Protein AF-A0A1Q9N8Q2-F1 (afdb_monomer)

Radius of gyration: 12.67 Å; Cα contacts (8 Å, |Δi|>4): 213; chains: 1; bounding box: 31×27×35 Å

pLDDT: mean 81.84, std 12.9, range [41.66, 94.44]

Mean predicted aligned error: 5.9 Å

Sequence (106 aa):
MEFDDVRDKLTITLKQKGWKNVDYSKRFASSSGTIDLVASTGGFRKKVLMIAIGANPFDAGIAGLLLSAITEKGEKIIFLQEGNPNEVQITSDISVIANIEDLPGS

Nearest PDB structures (foldseek):
  6v3u-assembly1_B  TM=3.234E-01  e=6.381E-01  Erythrobacter litoralis HTCC2594
  6fqb-assembly2_B  TM=5.698E-01  e=4.656E+00  Streptococcus pneumoniae
  5mtz-assembly2_B  TM=4.164E-01  e=2.401E+00  Saccharomyces cerevisiae
  5t0l-assembly1_A  TM=2.689E-01  e=2.401E+00  Toxoplasma gondii

Structure (mmCIF, N/CA/C/O backbone):
data_AF-A0A1Q9N8Q2-F1
#
_entry.id   AF-A0A1Q9N8Q2-F1
#
loop_
_atom_site.group_PDB
_atom_site.id
_atom_site.type_symbol
_atom_site.label_atom_id
_atom_site.label_alt_id
_atom_site.label_comp_id
_atom_site.label_asym_id
_atom_site.label_entity_id
_atom_site.label_seq_id
_atom_site.pdbx_PDB_ins_code
_atom_site.Cartn_x
_atom_site.Cartn_y
_atom_site.Cartn_z
_atom_site.occupancy
_atom_site.B_iso_or_equiv
_atom_site.auth_seq_id
_atom_site.auth_comp_id
_atom_site.auth_asym_id
_atom_site.auth_atom_id
_atom_site.pdbx_PDB_model_num
ATOM 1 N N . MET A 1 1 ? 14.383 4.868 -6.205 1.00 59.72 1 MET A N 1
ATOM 2 C CA . MET A 1 1 ? 14.206 5.297 -4.794 1.00 59.72 1 MET A CA 1
ATOM 3 C C . MET A 1 1 ? 14.386 4.064 -3.932 1.00 59.72 1 MET A C 1
ATOM 5 O O . MET A 1 1 ? 13.960 3.007 -4.383 1.00 59.72 1 MET A O 1
ATOM 9 N N . GLU A 1 2 ? 15.034 4.141 -2.769 1.00 72.00 2 GLU A N 1
ATOM 10 C CA . GLU A 1 2 ? 15.125 2.949 -1.921 1.00 72.00 2 GLU A CA 1
ATOM 11 C C . GLU A 1 2 ? 13.751 2.619 -1.328 1.00 72.00 2 GLU A C 1
ATOM 13 O O . GLU A 1 2 ? 12.925 3.498 -1.071 1.00 72.00 2 GLU A O 1
ATOM 18 N N . PHE A 1 3 ? 13.477 1.329 -1.154 1.00 70.12 3 PHE A N 1
ATOM 19 C CA . PHE A 1 3 ? 12.194 0.847 -0.648 1.00 70.12 3 PHE A CA 1
ATOM 20 C C . PHE A 1 3 ? 11.871 1.415 0.747 1.00 70.12 3 PHE A C 1
ATOM 22 O O . PHE A 1 3 ? 10.731 1.799 1.018 1.00 70.12 3 PHE A O 1
ATOM 29 N N . ASP A 1 4 ? 12.888 1.539 1.605 1.00 75.81 4 ASP A N 1
ATOM 30 C CA . ASP A 1 4 ? 12.754 2.111 2.946 1.00 75.81 4 ASP A CA 1
ATOM 31 C C . ASP A 1 4 ? 12.355 3.599 2.912 1.00 75.81 4 ASP A C 1
ATOM 33 O O . ASP A 1 4 ? 11.504 4.015 3.698 1.00 75.81 4 ASP A O 1
ATOM 37 N N . ASP A 1 5 ? 12.855 4.379 1.945 1.00 82.75 5 ASP A N 1
ATOM 38 C CA . ASP A 1 5 ? 12.471 5.789 1.778 1.00 82.75 5 ASP A CA 1
ATOM 39 C C . ASP A 1 5 ? 10.989 5.938 1.416 1.00 82.75 5 ASP A C 1
ATOM 41 O O . ASP A 1 5 ? 10.296 6.835 1.906 1.00 82.75 5 ASP A O 1
ATOM 45 N N . VAL A 1 6 ? 10.486 5.068 0.532 1.00 84.19 6 VAL A N 1
ATOM 46 C CA . VAL A 1 6 ? 9.070 5.075 0.132 1.00 84.19 6 VAL A CA 1
ATOM 47 C C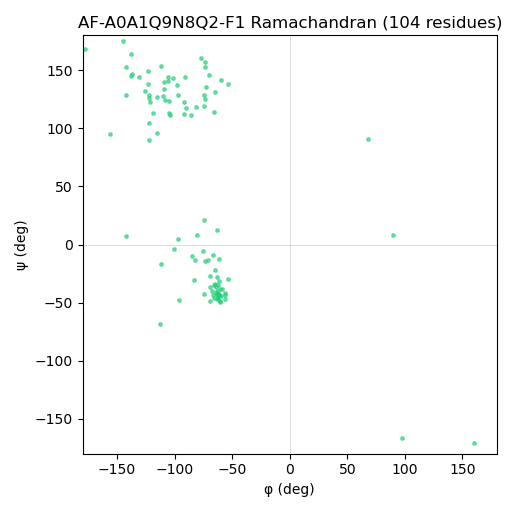 . VAL A 1 6 ? 8.192 4.713 1.316 1.00 84.19 6 VAL A C 1
ATOM 49 O O . VAL A 1 6 ? 7.214 5.406 1.599 1.00 84.19 6 VAL A O 1
ATOM 52 N N . ARG A 1 7 ? 8.569 3.669 2.051 1.00 83.62 7 ARG A N 1
ATOM 53 C CA . ARG A 1 7 ? 7.866 3.236 3.257 1.00 83.62 7 ARG A CA 1
ATOM 54 C C . ARG A 1 7 ? 7.762 4.358 4.295 1.00 83.62 7 ARG A C 1
ATOM 56 O O . ARG A 1 7 ? 6.685 4.589 4.855 1.00 83.62 7 ARG A O 1
ATOM 63 N N . ASP A 1 8 ? 8.862 5.053 4.556 1.00 87.25 8 ASP A N 1
ATOM 64 C CA . ASP A 1 8 ? 8.904 6.107 5.567 1.00 87.25 8 ASP A CA 1
ATOM 65 C C . ASP A 1 8 ? 8.046 7.311 5.141 1.00 87.25 8 AS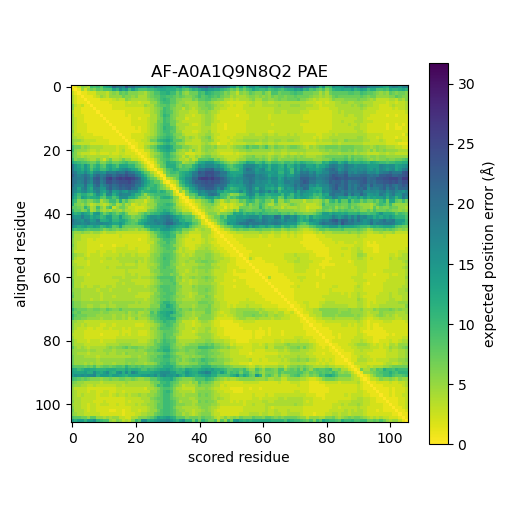P A C 1
ATOM 67 O O . ASP A 1 8 ? 7.273 7.838 5.949 1.00 87.25 8 ASP A O 1
ATOM 71 N N . LYS A 1 9 ? 8.074 7.680 3.852 1.00 89.94 9 LYS A N 1
ATOM 72 C CA . LYS A 1 9 ? 7.185 8.713 3.292 1.00 89.94 9 LYS A CA 1
ATOM 73 C C . LYS A 1 9 ? 5.710 8.345 3.430 1.00 89.94 9 LYS A C 1
ATOM 75 O O . LYS A 1 9 ? 4.941 9.148 3.954 1.00 89.94 9 LYS A O 1
ATOM 80 N N . LEU A 1 10 ? 5.323 7.131 3.031 1.00 90.25 10 LEU A N 1
ATOM 81 C CA . LEU A 1 10 ? 3.944 6.647 3.166 1.00 90.25 10 LEU A CA 1
ATOM 82 C C . LEU A 1 10 ? 3.479 6.721 4.626 1.00 90.25 10 LEU A C 1
ATOM 84 O O . LEU A 1 10 ? 2.387 7.207 4.913 1.00 90.25 10 LEU A O 1
ATOM 88 N N . THR A 1 11 ? 4.331 6.321 5.568 1.00 90.44 11 THR A N 1
ATOM 89 C CA . THR A 1 11 ? 4.022 6.364 7.004 1.00 90.44 11 THR A CA 1
ATOM 90 C C . THR A 1 11 ? 3.787 7.779 7.512 1.00 90.44 11 THR A C 1
ATOM 92 O O . THR A 1 11 ? 2.823 8.021 8.245 1.00 90.44 11 THR A O 1
ATOM 95 N N . ILE A 1 12 ? 4.653 8.721 7.133 1.00 92.56 12 ILE A N 1
ATOM 96 C CA . ILE A 1 12 ? 4.510 10.132 7.502 1.00 92.56 12 ILE A CA 1
ATOM 97 C C . ILE A 1 12 ? 3.193 10.680 6.947 1.00 92.56 12 ILE A C 1
ATOM 99 O O . ILE A 1 12 ? 2.409 11.258 7.703 1.00 92.56 12 ILE A O 1
ATOM 103 N N . THR A 1 13 ? 2.910 10.445 5.666 1.00 93.56 13 THR A N 1
ATOM 104 C CA . THR A 1 13 ? 1.686 10.930 5.023 1.00 93.56 13 THR A CA 1
ATOM 105 C C . THR A 1 13 ? 0.431 10.318 5.638 1.00 93.56 13 THR A C 1
ATOM 107 O O . THR A 1 13 ? -0.527 11.039 5.908 1.00 93.56 13 THR A O 1
ATOM 110 N N . LEU A 1 14 ? 0.417 9.016 5.934 1.00 91.94 14 LEU A N 1
ATOM 111 C CA . LEU A 1 14 ? -0.720 8.362 6.591 1.00 91.94 14 LEU A CA 1
ATOM 112 C C . LEU A 1 14 ? -0.990 8.959 7.975 1.00 91.94 14 LEU A C 1
ATOM 114 O O . LEU A 1 14 ? -2.138 9.263 8.304 1.00 91.94 14 LEU A O 1
ATOM 118 N N . LYS A 1 15 ? 0.061 9.202 8.765 1.00 91.00 15 LYS A N 1
ATOM 119 C CA . LYS A 1 15 ? -0.071 9.866 10.069 1.00 91.00 15 LYS A CA 1
ATOM 120 C C . LYS A 1 15 ? -0.615 11.288 9.933 1.00 91.00 15 LYS A C 1
ATOM 122 O O . LYS A 1 15 ? -1.509 11.666 10.687 1.00 91.00 15 LYS A O 1
ATOM 127 N N . GLN A 1 16 ? -0.144 12.051 8.945 1.00 92.81 16 GLN A N 1
ATOM 128 C CA . GLN A 1 16 ? -0.679 13.383 8.626 1.00 92.81 16 GLN A CA 1
ATOM 129 C C . GLN A 1 16 ? -2.151 13.331 8.188 1.00 92.81 16 GLN A C 1
ATOM 131 O O . GLN A 1 16 ? -2.926 14.218 8.536 1.00 92.81 16 GLN A O 1
ATOM 136 N N . LYS A 1 17 ? -2.560 12.266 7.488 1.00 91.38 17 LYS A N 1
ATOM 137 C CA . LYS A 1 17 ? -3.946 11.993 7.073 1.00 91.38 17 LYS A CA 1
ATOM 138 C C . LYS A 1 17 ? -4.818 11.372 8.180 1.00 91.38 17 LYS A C 1
ATOM 140 O O . LYS A 1 17 ? -5.956 10.984 7.923 1.00 91.38 17 LYS A O 1
ATOM 145 N N . GLY A 1 18 ? -4.315 11.305 9.415 1.00 89.81 18 GLY A N 1
ATOM 146 C CA . GLY A 1 18 ? -5.083 10.918 10.601 1.00 89.81 18 GLY A CA 1
ATOM 147 C C . GLY A 1 18 ? -5.091 9.422 10.916 1.00 89.81 18 GLY A C 1
ATOM 148 O O . GLY A 1 18 ? -5.839 8.997 11.805 1.00 89.81 18 GLY A O 1
ATOM 149 N N . TRP A 1 19 ? -4.295 8.608 10.221 1.00 90.19 19 TRP A N 1
ATOM 150 C CA . TRP A 1 19 ? -4.096 7.203 10.574 1.00 90.19 19 TRP A CA 1
ATOM 151 C C . TRP A 1 19 ? -3.201 7.104 11.812 1.00 90.19 19 TRP A C 1
ATOM 153 O O . TRP A 1 19 ? -2.137 7.717 11.874 1.00 90.19 19 TRP A O 1
ATOM 163 N N . LYS A 1 20 ? -3.641 6.359 12.830 1.00 85.50 20 LYS A N 1
ATOM 164 C CA . LYS A 1 20 ? -2.986 6.371 14.151 1.00 85.50 20 LYS A CA 1
ATOM 165 C C . LYS A 1 20 ? -1.998 5.227 14.325 1.00 85.50 20 LYS A C 1
ATOM 167 O O . LYS A 1 20 ? -0.871 5.457 14.753 1.00 85.50 20 LYS A O 1
ATOM 172 N N . ASN A 1 21 ? -2.421 4.015 13.982 1.00 85.69 21 ASN A N 1
ATOM 173 C CA . ASN A 1 21 ? -1.588 2.823 14.090 1.00 85.69 21 ASN A CA 1
ATOM 174 C C . ASN A 1 21 ? -1.131 2.461 12.687 1.00 85.69 21 ASN A C 1
ATOM 176 O O . ASN A 1 21 ? -1.972 2.113 11.864 1.00 85.69 21 ASN A O 1
ATOM 180 N N . VAL A 1 22 ? 0.160 2.607 12.413 1.00 87.12 22 VAL A N 1
ATOM 181 C CA . VAL A 1 22 ? 0.762 2.279 11.121 1.00 87.12 22 VAL A CA 1
ATOM 182 C C . VAL A 1 22 ? 1.845 1.246 11.395 1.00 87.12 22 VAL A C 1
ATOM 184 O O . VAL A 1 22 ? 2.886 1.586 11.955 1.00 87.12 22 VAL A O 1
ATOM 187 N N . ASP A 1 23 ? 1.549 -0.003 11.052 1.00 83.56 23 ASP A N 1
ATOM 188 C CA . ASP A 1 23 ? 2.396 -1.169 11.279 1.00 83.56 23 ASP A CA 1
ATOM 189 C C . ASP A 1 23 ? 2.905 -1.722 9.946 1.00 83.56 23 ASP A C 1
ATOM 191 O O . ASP A 1 23 ? 2.259 -1.585 8.908 1.00 83.56 23 ASP A O 1
ATOM 195 N N . TYR A 1 24 ? 4.055 -2.391 9.979 1.00 78.31 24 TYR A N 1
ATOM 196 C CA . TYR A 1 24 ? 4.663 -2.995 8.795 1.00 78.31 24 TYR A CA 1
ATOM 197 C C . TYR A 1 24 ? 4.563 -4.517 8.869 1.00 78.31 24 TYR A C 1
ATOM 199 O O . TYR A 1 24 ? 4.897 -5.115 9.896 1.00 78.31 24 TYR A O 1
ATOM 207 N N . SER A 1 25 ? 4.147 -5.166 7.781 1.00 66.81 25 SER A N 1
ATOM 208 C CA . SER A 1 25 ? 3.959 -6.620 7.746 1.00 66.81 25 SER A CA 1
ATOM 209 C C . SER A 1 25 ? 4.928 -7.290 6.775 1.00 66.81 25 SER A C 1
ATOM 211 O O . SER A 1 25 ? 4.642 -7.485 5.604 1.00 66.81 25 SER A O 1
ATOM 213 N N . LYS A 1 26 ? 6.057 -7.801 7.274 1.00 56.34 26 LYS A N 1
ATOM 214 C CA . LYS A 1 26 ? 6.997 -8.598 6.454 1.00 56.34 26 LYS A CA 1
ATOM 215 C C . LYS A 1 26 ? 6.504 -10.023 6.139 1.00 56.34 26 LYS A C 1
ATOM 217 O O . LYS A 1 26 ? 7.320 -10.905 5.892 1.00 56.34 26 LYS A O 1
ATOM 222 N N . ARG A 1 27 ? 5.193 -10.300 6.207 1.00 51.22 27 ARG A N 1
ATOM 223 C CA . ARG A 1 27 ? 4.640 -11.670 6.130 1.00 51.22 27 ARG A CA 1
ATOM 224 C C . ARG A 1 27 ? 4.938 -12.408 4.823 1.00 51.22 27 ARG A C 1
ATOM 226 O O . ARG A 1 27 ? 4.772 -13.622 4.790 1.00 51.22 27 ARG A O 1
ATOM 233 N N . PHE A 1 28 ? 5.423 -11.729 3.790 1.00 51.25 28 PHE A N 1
ATOM 234 C CA . PHE A 1 28 ? 5.857 -12.371 2.556 1.00 51.25 28 PHE A CA 1
ATOM 235 C C . PHE A 1 28 ? 7.182 -11.745 2.083 1.00 51.25 28 PHE A C 1
ATOM 237 O O . PHE A 1 28 ? 7.440 -10.565 2.331 1.00 51.25 28 PHE A O 1
ATOM 244 N N . ALA A 1 29 ? 8.041 -12.558 1.463 1.00 41.66 29 ALA A N 1
ATOM 245 C CA . ALA A 1 29 ? 9.458 -12.266 1.245 1.00 41.66 29 ALA A CA 1
ATOM 246 C C . ALA A 1 29 ? 9.717 -10.921 0.539 1.00 41.66 29 ALA A C 1
ATOM 248 O O . ALA A 1 29 ? 9.055 -10.558 -0.428 1.00 41.66 29 ALA A O 1
ATOM 249 N N . SER A 1 30 ? 10.735 -10.216 1.032 1.00 42.81 30 SER A N 1
ATOM 250 C CA . SER A 1 30 ? 11.172 -8.853 0.698 1.00 42.81 30 SER A CA 1
ATOM 251 C C . SER A 1 30 ? 11.655 -8.627 -0.744 1.00 42.81 30 SER A C 1
ATOM 253 O O . SER A 1 30 ? 12.273 -7.605 -1.018 1.00 42.81 30 SER A O 1
ATOM 255 N N . SER A 1 31 ? 11.420 -9.566 -1.660 1.00 43.12 31 SER A N 1
ATOM 256 C CA . SER A 1 31 ? 11.849 -9.479 -3.059 1.00 43.12 31 SER A CA 1
ATOM 257 C C . SER A 1 31 ? 10.740 -9.056 -4.025 1.00 43.12 31 SER A C 1
ATOM 259 O O . SER A 1 31 ? 11.018 -8.951 -5.213 1.00 43.12 31 SER A O 1
ATOM 261 N N . SER A 1 32 ? 9.491 -8.883 -3.563 1.00 45.94 32 SER A N 1
ATOM 262 C CA . SER A 1 32 ? 8.340 -8.841 -4.486 1.00 45.94 32 SER A CA 1
ATOM 263 C C . SER A 1 32 ? 7.216 -7.853 -4.146 1.00 45.94 32 SER A C 1
ATOM 265 O O . SER A 1 32 ? 6.205 -7.891 -4.832 1.00 45.94 32 SER A O 1
ATOM 267 N N . GLY A 1 33 ? 7.361 -6.980 -3.137 1.00 53.00 33 GLY A N 1
ATOM 268 C CA . GLY A 1 33 ? 6.310 -6.012 -2.777 1.00 53.00 33 GLY A CA 1
ATOM 269 C C . GLY A 1 33 ? 5.075 -6.705 -2.205 1.00 53.00 33 GLY A C 1
ATOM 270 O O . GLY A 1 33 ? 4.206 -7.177 -2.933 1.00 53.00 33 GLY A O 1
ATOM 271 N N . THR A 1 34 ? 5.026 -6.877 -0.889 1.00 57.12 34 THR A N 1
ATOM 272 C CA . THR A 1 34 ? 4.221 -7.956 -0.315 1.00 57.12 34 THR A CA 1
ATOM 273 C C . THR A 1 34 ? 3.023 -7.470 0.489 1.00 57.12 34 THR A C 1
ATOM 275 O O . THR A 1 34 ? 1.898 -7.640 0.039 1.00 57.12 34 THR A O 1
ATOM 278 N N . ILE A 1 35 ? 3.219 -6.842 1.644 1.00 61.31 35 ILE A N 1
ATOM 279 C CA . ILE A 1 35 ? 2.220 -5.995 2.320 1.00 61.31 35 ILE A CA 1
ATOM 280 C C . ILE A 1 35 ? 3.044 -5.070 3.191 1.00 61.31 35 ILE A C 1
ATOM 282 O O . ILE A 1 35 ? 3.435 -5.421 4.303 1.00 61.31 35 ILE A O 1
ATOM 286 N N . ASP A 1 36 ? 3.347 -3.890 2.699 1.00 68.94 36 ASP A N 1
ATOM 287 C CA . ASP A 1 36 ? 4.394 -3.112 3.342 1.00 68.94 36 ASP A CA 1
ATOM 288 C C . ASP A 1 36 ? 3.843 -2.352 4.531 1.00 68.94 36 ASP A C 1
ATOM 290 O O . ASP A 1 36 ? 4.536 -2.196 5.531 1.00 68.94 36 ASP A O 1
ATOM 294 N N . LEU A 1 37 ? 2.569 -1.974 4.471 1.00 67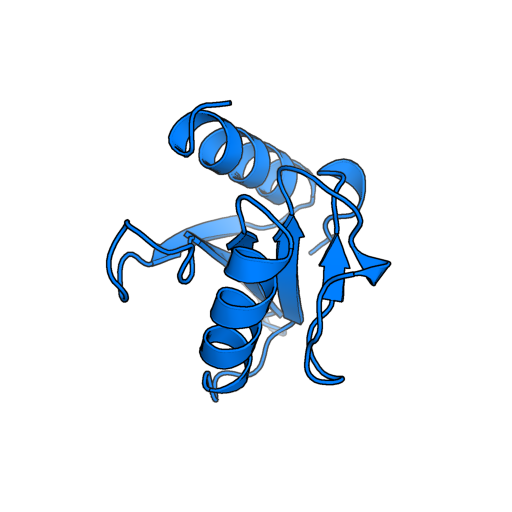.94 37 LEU A N 1
ATOM 295 C CA . LEU A 1 37 ? 1.950 -1.083 5.432 1.00 67.94 37 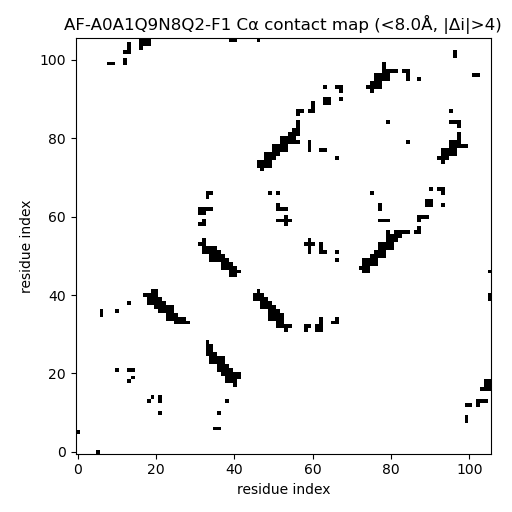LEU A CA 1
ATOM 296 C C . LEU A 1 37 ? 0.512 -1.495 5.743 1.00 67.94 37 LEU A C 1
ATOM 298 O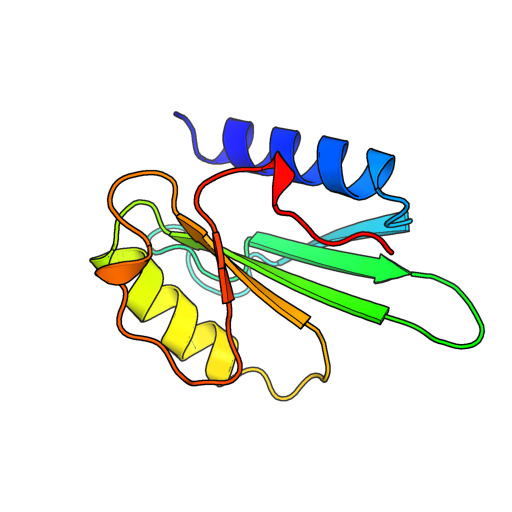 O . LEU A 1 37 ? -0.316 -1.656 4.850 1.00 67.94 37 LEU A O 1
ATOM 302 N N . VAL A 1 38 ? 0.203 -1.611 7.031 1.00 77.38 38 VAL A N 1
ATOM 303 C CA . VAL A 1 38 ? -1.154 -1.758 7.554 1.00 77.38 38 VAL A CA 1
ATOM 304 C C . VAL A 1 38 ? -1.429 -0.572 8.463 1.00 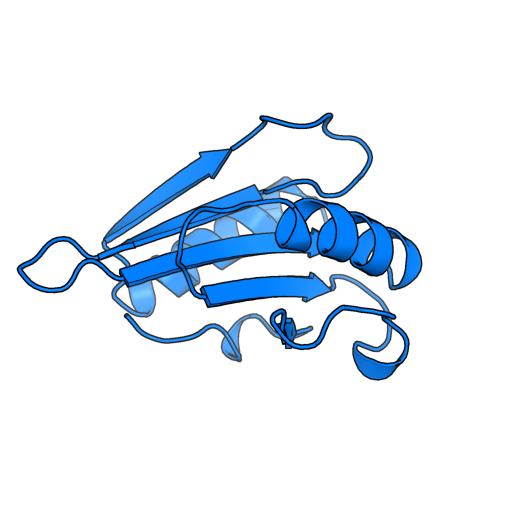77.38 38 VAL A C 1
ATOM 306 O O . VAL A 1 38 ? -0.819 -0.421 9.520 1.00 77.38 38 VAL A O 1
ATOM 309 N N . ALA A 1 39 ? -2.357 0.282 8.051 1.00 76.56 39 ALA A N 1
ATOM 310 C CA . ALA A 1 39 ? -2.801 1.425 8.824 1.00 76.56 39 ALA A CA 1
ATOM 311 C C . ALA A 1 39 ? -4.190 1.168 9.416 1.00 76.56 39 ALA A C 1
ATOM 313 O O . ALA A 1 39 ? -5.066 0.597 8.770 1.00 76.56 39 ALA A O 1
ATOM 314 N N . SER A 1 40 ? -4.424 1.593 10.657 1.00 80.50 40 SER A N 1
ATOM 315 C CA . SER A 1 40 ? -5.748 1.519 11.273 1.00 80.50 40 SER A CA 1
ATOM 316 C C . SER A 1 40 ? -6.089 2.717 12.153 1.00 80.50 40 SER A C 1
ATOM 318 O O . SER A 1 40 ? -5.221 3.391 12.723 1.00 80.50 40 SER A O 1
ATOM 320 N N . THR A 1 41 ? -7.391 2.986 12.268 1.00 80.50 41 THR A N 1
ATOM 321 C CA . THR A 1 41 ? -7.941 3.980 13.197 1.00 80.50 41 THR A CA 1
ATOM 322 C C . THR A 1 41 ? -8.443 3.318 14.478 1.00 80.50 41 THR A C 1
ATOM 324 O O . THR A 1 41 ? -9.080 2.267 14.451 1.00 80.50 41 THR A O 1
ATOM 327 N N . GLY A 1 42 ? -8.154 3.933 15.629 1.00 56.81 42 GLY A N 1
ATOM 328 C CA . GLY A 1 42 ? -8.692 3.515 16.927 1.00 56.81 42 GLY A CA 1
ATOM 329 C C . GLY A 1 42 ? -9.987 4.262 17.261 1.00 56.81 42 GLY A C 1
ATOM 330 O O . GLY A 1 42 ? -9.979 5.494 17.305 1.00 56.81 42 GLY A O 1
ATOM 331 N N . GLY A 1 43 ? -11.082 3.527 17.498 1.00 63.78 43 GLY A N 1
ATOM 332 C CA . GLY A 1 43 ? -12.404 4.061 17.855 1.00 63.78 43 GLY A CA 1
ATOM 333 C C . GLY A 1 43 ? -13.550 3.069 17.588 1.00 63.78 43 GLY A C 1
ATOM 334 O O . GLY A 1 43 ? -13.309 1.913 17.254 1.00 63.78 43 GLY A O 1
ATOM 335 N N . PHE A 1 44 ? -14.804 3.527 17.703 1.00 60.75 44 PHE A N 1
ATOM 336 C CA . PHE A 1 44 ? -16.021 2.701 17.537 1.00 60.75 44 PHE A CA 1
ATOM 337 C C . PHE A 1 44 ? -16.208 2.142 16.107 1.00 60.75 44 PHE A C 1
ATOM 339 O O . PHE A 1 44 ? -16.892 1.141 15.912 1.00 60.75 44 PHE A O 1
ATOM 346 N N . ARG A 1 45 ? -15.587 2.773 15.098 1.00 72.75 45 ARG A N 1
ATOM 347 C CA . ARG A 1 45 ? -15.483 2.276 13.715 1.00 72.75 45 ARG A CA 1
ATOM 348 C C . ARG A 1 45 ? -14.009 2.158 13.334 1.00 72.75 45 ARG A C 1
ATOM 350 O O . ARG A 1 45 ? -13.426 3.119 12.840 1.00 72.75 45 ARG A O 1
ATOM 357 N N . LYS A 1 46 ? -13.411 0.992 13.586 1.00 80.12 46 LYS A N 1
ATOM 358 C CA . LYS A 1 46 ? -12.045 0.678 13.148 1.00 80.12 46 LYS A CA 1
ATOM 359 C C . LYS A 1 46 ? -12.019 0.614 11.619 1.00 80.12 46 LYS A C 1
ATOM 361 O O . LYS A 1 46 ? -12.645 -0.274 11.042 1.00 80.12 46 LYS A O 1
ATOM 366 N N . LYS A 1 47 ? -11.307 1.538 10.974 1.00 87.12 47 LYS A N 1
ATOM 367 C CA . LYS A 1 47 ? -10.924 1.405 9.562 1.00 87.12 47 LYS A CA 1
ATOM 368 C C . LYS A 1 47 ? -9.564 0.725 9.485 1.00 87.12 47 LYS A C 1
ATOM 370 O O . LYS A 1 47 ? -8.719 0.956 10.352 1.00 87.12 47 LYS A O 1
ATOM 375 N N . VAL A 1 48 ? -9.375 -0.105 8.467 1.00 88.75 48 VAL A N 1
ATOM 376 C CA . VAL A 1 48 ? -8.103 -0.758 8.149 1.00 88.75 48 VAL A CA 1
ATOM 377 C C . VAL A 1 48 ? -7.777 -0.426 6.701 1.00 88.75 48 VAL A C 1
ATOM 379 O O . VAL A 1 48 ? -8.650 -0.542 5.844 1.00 88.75 48 VAL A O 1
ATOM 382 N N . LEU A 1 49 ? -6.546 -0.002 6.457 1.00 90.12 49 LEU A N 1
ATOM 383 C CA . LEU A 1 49 ? -5.977 0.247 5.143 1.00 90.12 49 LEU A CA 1
ATOM 384 C C . LEU A 1 49 ? -4.739 -0.631 4.997 1.00 90.12 49 LEU A C 1
ATOM 386 O O . LEU A 1 49 ? -3.868 -0.627 5.865 1.00 90.12 49 LEU A O 1
ATOM 390 N N . MET A 1 50 ? -4.669 -1.380 3.908 1.00 90.19 50 MET A N 1
ATOM 391 C CA . MET A 1 50 ? -3.539 -2.232 3.565 1.00 90.19 50 MET A CA 1
ATOM 392 C C . MET A 1 50 ? -2.905 -1.697 2.293 1.00 90.19 50 MET A C 1
ATOM 394 O O . MET A 1 50 ? -3.597 -1.499 1.295 1.00 90.19 50 MET A O 1
ATOM 398 N N . ILE A 1 51 ? -1.598 -1.466 2.339 1.00 90.00 51 ILE A N 1
ATOM 399 C CA . ILE A 1 51 ? -0.829 -0.939 1.219 1.00 90.00 51 ILE A CA 1
ATOM 400 C C . ILE A 1 51 ? 0.283 -1.925 0.888 1.00 90.00 51 ILE A C 1
ATOM 402 O O . ILE A 1 51 ? 1.089 -2.274 1.754 1.00 90.00 51 ILE A O 1
ATOM 406 N N . ALA A 1 52 ? 0.338 -2.337 -0.373 1.00 88.75 52 ALA A N 1
ATOM 407 C CA . ALA A 1 52 ? 1.493 -3.010 -0.953 1.00 88.75 52 ALA A CA 1
ATOM 408 C C . ALA A 1 52 ? 2.239 -2.049 -1.888 1.00 88.75 52 ALA A C 1
ATOM 410 O O . ALA A 1 52 ? 1.615 -1.228 -2.554 1.00 88.75 52 ALA A O 1
ATOM 411 N N . ILE A 1 53 ? 3.563 -2.127 -1.936 1.00 87.38 53 ILE A N 1
ATOM 412 C CA . ILE A 1 53 ? 4.421 -1.296 -2.779 1.00 87.38 53 ILE A CA 1
ATOM 413 C C . ILE A 1 53 ? 4.904 -2.159 -3.943 1.00 87.38 53 ILE A C 1
ATOM 415 O O . ILE A 1 53 ? 5.675 -3.095 -3.751 1.00 87.38 53 ILE A O 1
ATOM 419 N N . GLY A 1 54 ? 4.462 -1.838 -5.156 1.00 88.06 54 GLY A N 1
ATOM 420 C CA . GLY A 1 54 ? 4.963 -2.453 -6.384 1.00 88.06 54 GLY A CA 1
ATOM 421 C C . GLY A 1 54 ? 6.032 -1.568 -7.017 1.00 88.06 54 GLY A C 1
ATOM 422 O O . GLY A 1 54 ? 5.795 -0.377 -7.219 1.00 88.06 54 GLY A O 1
ATOM 423 N N . ALA A 1 55 ? 7.199 -2.123 -7.350 1.00 88.06 55 ALA A N 1
ATOM 424 C CA . ALA A 1 55 ? 8.258 -1.344 -7.994 1.00 88.06 55 ALA A CA 1
ATOM 425 C C . ALA A 1 55 ? 7.889 -0.950 -9.436 1.00 88.06 55 ALA A C 1
ATOM 427 O O . ALA A 1 55 ? 8.187 0.155 -9.872 1.00 88.06 55 ALA A O 1
ATOM 428 N N . ASN A 1 56 ? 7.201 -1.838 -10.155 1.00 89.75 56 ASN A N 1
ATOM 429 C CA . ASN A 1 56 ? 6.761 -1.671 -11.542 1.00 89.75 56 ASN A CA 1
ATOM 430 C C . ASN A 1 56 ? 5.385 -2.347 -11.755 1.00 89.75 56 ASN A C 1
ATOM 432 O O . ASN A 1 56 ? 4.889 -3.009 -10.834 1.00 89.75 56 ASN A O 1
ATOM 436 N N . PRO A 1 57 ? 4.748 -2.225 -12.941 1.00 91.19 57 PRO A N 1
ATOM 437 C CA . PRO A 1 57 ? 3.409 -2.772 -13.150 1.00 91.19 57 PRO A CA 1
ATOM 438 C C . PRO A 1 57 ? 3.292 -4.292 -12.981 1.00 91.19 57 PRO A C 1
ATOM 440 O O . PRO A 1 57 ? 2.250 -4.785 -12.547 1.00 91.19 57 PRO A O 1
ATOM 443 N N . PHE A 1 58 ? 4.355 -5.040 -13.290 1.00 88.81 58 PHE A N 1
ATOM 444 C CA . PHE A 1 58 ? 4.386 -6.491 -13.113 1.00 88.81 58 PHE A CA 1
ATOM 445 C C . PHE A 1 58 ? 4.399 -6.865 -11.625 1.00 88.81 58 PHE A C 1
ATOM 447 O O . PHE A 1 58 ? 3.558 -7.649 -11.180 1.00 88.81 58 PHE A O 1
ATOM 454 N N . ASP A 1 59 ? 5.280 -6.238 -10.844 1.00 86.50 59 ASP A N 1
ATOM 455 C CA . ASP A 1 59 ? 5.359 -6.445 -9.394 1.00 86.50 59 ASP A CA 1
ATOM 456 C C . ASP A 1 59 ? 4.065 -6.006 -8.697 1.00 86.50 59 ASP A C 1
ATOM 458 O O . ASP A 1 59 ? 3.557 -6.702 -7.820 1.00 86.50 59 ASP A O 1
ATOM 462 N N . ALA A 1 60 ? 3.472 -4.892 -9.138 1.00 88.75 60 ALA A N 1
ATOM 463 C CA . ALA A 1 60 ? 2.173 -4.429 -8.658 1.00 88.75 60 ALA A CA 1
ATOM 464 C C . ALA A 1 60 ? 1.051 -5.448 -8.926 1.00 88.75 60 ALA A C 1
ATOM 466 O O . ALA A 1 60 ? 0.198 -5.657 -8.065 1.00 88.75 60 ALA A O 1
ATOM 467 N N . GLY A 1 61 ? 1.066 -6.135 -10.072 1.00 88.75 61 GLY A N 1
ATOM 468 C CA . GLY A 1 61 ? 0.122 -7.218 -10.356 1.00 88.75 61 GLY A CA 1
ATOM 469 C C . GLY A 1 61 ? 0.251 -8.386 -9.370 1.00 88.75 61 GLY A C 1
ATOM 470 O O . GLY A 1 61 ? -0.752 -8.870 -8.841 1.00 88.75 61 GLY A O 1
ATOM 471 N N . ILE A 1 62 ? 1.483 -8.801 -9.055 1.00 86.38 62 ILE A N 1
ATOM 472 C CA . ILE A 1 62 ? 1.751 -9.853 -8.057 1.00 86.38 62 ILE A CA 1
ATOM 473 C C . ILE A 1 62 ? 1.284 -9.408 -6.666 1.00 86.38 62 ILE A C 1
ATOM 475 O O . ILE A 1 62 ? 0.580 -10.157 -5.983 1.00 86.38 62 ILE A O 1
ATOM 479 N N . ALA A 1 63 ? 1.626 -8.181 -6.271 1.00 85.25 63 ALA A N 1
ATOM 480 C CA . ALA A 1 63 ? 1.184 -7.581 -5.020 1.00 85.25 63 ALA A CA 1
ATOM 481 C C . ALA A 1 63 ? -0.349 -7.574 -4.918 1.00 85.25 63 ALA A C 1
ATOM 483 O O . ALA A 1 63 ? -0.904 -7.940 -3.884 1.00 85.25 63 ALA A O 1
ATOM 484 N N . GLY A 1 64 ? -1.044 -7.252 -6.012 1.00 87.94 64 GLY A N 1
ATOM 485 C CA . GLY A 1 64 ? -2.501 -7.294 -6.091 1.00 87.94 64 GLY A CA 1
ATOM 486 C C . GLY A 1 64 ? -3.093 -8.680 -5.875 1.00 87.94 64 GLY A C 1
ATOM 487 O O . GLY A 1 64 ? -4.035 -8.823 -5.097 1.00 87.94 64 GLY A O 1
ATOM 488 N N . LEU A 1 65 ? -2.516 -9.722 -6.477 1.00 85.38 65 LEU A N 1
ATOM 489 C CA . LEU A 1 65 ? -2.957 -11.101 -6.240 1.00 85.38 65 LEU A CA 1
ATOM 490 C C . LEU A 1 65 ? -2.829 -11.484 -4.759 1.00 85.38 65 LEU A C 1
ATOM 492 O O . LEU A 1 65 ? -3.766 -12.040 -4.182 1.00 85.38 65 LEU A O 1
ATOM 496 N N . LEU A 1 66 ? -1.714 -11.135 -4.116 1.00 83.06 66 LEU A N 1
ATOM 497 C CA . LEU A 1 66 ? -1.499 -11.405 -2.691 1.00 83.06 66 LEU A CA 1
ATOM 498 C C . LEU A 1 66 ? -2.455 -10.606 -1.800 1.00 83.06 66 LEU A C 1
ATOM 500 O O . LEU A 1 66 ? -3.046 -11.158 -0.871 1.00 83.06 66 LEU A O 1
ATOM 504 N N . LEU A 1 67 ? -2.650 -9.324 -2.105 1.00 84.81 67 LEU A N 1
ATOM 505 C CA . LEU A 1 67 ? -3.541 -8.433 -1.367 1.00 84.81 67 LEU A CA 1
ATOM 506 C C . LEU A 1 67 ? -5.011 -8.877 -1.504 1.00 84.81 67 LEU A C 1
ATOM 508 O O . LEU A 1 67 ? -5.780 -8.812 -0.540 1.00 84.81 67 LEU A O 1
ATOM 512 N N . SER A 1 68 ? -5.400 -9.410 -2.668 1.00 85.25 68 SER A N 1
ATOM 513 C CA . SER A 1 68 ? -6.736 -9.975 -2.908 1.00 85.25 68 SER A CA 1
ATOM 514 C C . SER A 1 68 ? -7.006 -11.214 -2.044 1.00 85.25 68 SER A C 1
ATOM 516 O O . SER A 1 68 ? -8.115 -11.379 -1.536 1.00 85.25 68 SER A O 1
ATOM 518 N N . ALA A 1 69 ? -5.977 -12.028 -1.774 1.00 83.75 69 ALA A N 1
ATOM 519 C CA . ALA A 1 69 ? -6.081 -13.232 -0.950 1.00 83.75 69 ALA A CA 1
ATOM 520 C C . ALA A 1 69 ? -6.280 -12.939 0.551 1.00 83.75 69 ALA A C 1
ATOM 522 O O . ALA A 1 69 ? -6.641 -13.834 1.320 1.00 83.75 69 ALA A O 1
ATOM 523 N N . ILE A 1 70 ? -6.065 -11.695 0.992 1.00 81.62 70 ILE A N 1
ATOM 524 C CA . ILE A 1 70 ? -6.305 -11.288 2.377 1.00 81.62 70 ILE A CA 1
ATOM 525 C C . ILE A 1 70 ? -7.810 -11.167 2.623 1.00 81.62 70 ILE A C 1
ATOM 527 O O . ILE A 1 70 ? -8.498 -10.333 2.029 1.00 81.62 70 ILE A O 1
ATOM 531 N N . THR A 1 71 ? -8.307 -11.973 3.559 1.00 82.44 71 THR A N 1
ATOM 532 C CA . THR A 1 71 ? -9.725 -12.013 3.948 1.00 82.44 71 THR A CA 1
ATOM 533 C C . THR A 1 71 ? -10.121 -10.919 4.939 1.00 82.44 71 THR A C 1
ATOM 535 O O . THR A 1 71 ? -11.308 -10.721 5.199 1.00 82.44 71 THR A O 1
ATOM 538 N N . GLU A 1 72 ? -9.148 -10.244 5.556 1.00 81.69 72 GLU A N 1
ATOM 539 C CA . GLU A 1 72 ? -9.414 -9.143 6.479 1.00 81.69 72 GLU A CA 1
ATOM 540 C C . GLU A 1 72 ? -10.074 -7.977 5.730 1.00 81.69 72 GLU A C 1
ATOM 542 O O . GLU A 1 72 ? -9.637 -7.566 4.656 1.00 81.69 72 GLU A O 1
ATOM 547 N N . LYS A 1 73 ? -11.170 -7.461 6.296 1.00 82.69 73 LYS A N 1
ATOM 548 C CA . LYS A 1 73 ? -11.913 -6.345 5.710 1.00 82.69 73 LYS A CA 1
ATOM 549 C C . LYS A 1 73 ? -11.132 -5.051 5.909 1.00 82.69 73 LYS A C 1
ATOM 551 O O . LYS A 1 73 ? -10.834 -4.678 7.041 1.00 82.69 73 LYS A O 1
ATOM 556 N N . GLY A 1 74 ? -10.882 -4.347 4.817 1.00 86.00 74 GLY A N 1
ATOM 557 C CA . GLY A 1 74 ? -10.181 -3.074 4.807 1.00 86.00 74 GLY A CA 1
ATOM 558 C C . GLY A 1 74 ? -10.104 -2.514 3.396 1.00 86.00 74 GLY A C 1
ATOM 559 O O . GLY A 1 74 ? -10.418 -3.207 2.429 1.00 86.00 74 GLY A O 1
ATOM 560 N N . GLU A 1 75 ? -9.707 -1.256 3.296 1.00 90.50 75 GLU A N 1
ATOM 561 C CA . GLU A 1 75 ? -9.327 -0.655 2.025 1.00 90.50 75 GLU A CA 1
ATOM 562 C C . GLU A 1 75 ? -7.972 -1.228 1.595 1.00 90.50 75 GLU A C 1
ATOM 564 O O . GLU A 1 75 ? -7.067 -1.381 2.419 1.00 90.50 75 GLU A O 1
ATOM 569 N N . LYS A 1 76 ? -7.846 -1.595 0.322 1.00 90.75 76 LYS A N 1
ATOM 570 C CA . LYS A 1 76 ? -6.664 -2.256 -0.233 1.00 90.75 76 LYS A CA 1
ATOM 571 C C . LYS A 1 76 ? -6.107 -1.404 -1.359 1.00 90.75 76 LYS A C 1
ATOM 573 O O . LYS A 1 76 ? -6.816 -1.099 -2.317 1.00 90.75 76 LYS A O 1
ATOM 578 N N . ILE A 1 77 ? -4.845 -1.020 -1.236 1.00 92.50 77 ILE A N 1
ATOM 579 C CA . ILE A 1 77 ? -4.177 -0.142 -2.189 1.00 92.50 77 ILE A CA 1
ATOM 580 C C . ILE A 1 77 ? -2.829 -0.736 -2.586 1.00 92.50 77 ILE A C 1
ATOM 582 O O . ILE A 1 77 ? -2.116 -1.316 -1.768 1.00 92.50 77 ILE A O 1
ATOM 586 N N . ILE A 1 78 ? -2.464 -0.553 -3.847 1.00 91.94 78 ILE A N 1
ATOM 587 C CA . ILE A 1 78 ? -1.108 -0.753 -4.339 1.00 91.94 78 ILE A CA 1
ATOM 588 C C . ILE A 1 78 ? -0.514 0.617 -4.644 1.00 91.94 78 ILE A C 1
ATOM 590 O O . ILE A 1 78 ? -1.084 1.390 -5.411 1.00 91.94 78 ILE A O 1
ATOM 594 N N . PHE A 1 79 ? 0.632 0.910 -4.045 1.00 92.75 79 PHE A N 1
ATOM 595 C CA . PHE A 1 79 ? 1.453 2.060 -4.382 1.00 92.75 79 PHE A CA 1
ATOM 596 C C . PHE A 1 79 ? 2.486 1.644 -5.437 1.00 92.75 79 PHE A C 1
ATOM 598 O O . PHE A 1 79 ? 3.376 0.843 -5.155 1.00 92.75 79 PHE A O 1
ATOM 605 N N . LEU A 1 80 ? 2.351 2.166 -6.653 1.00 92.31 80 LEU A N 1
ATOM 606 C CA . LEU A 1 80 ? 3.238 1.901 -7.780 1.00 92.31 80 LEU A CA 1
ATOM 607 C C . LEU A 1 80 ? 4.384 2.920 -7.793 1.00 92.31 80 LEU A C 1
ATOM 609 O O . LEU A 1 80 ? 4.141 4.115 -7.945 1.00 92.31 80 LEU A O 1
ATOM 613 N N . GLN A 1 81 ? 5.625 2.455 -7.645 1.00 89.50 81 GLN A N 1
ATOM 614 C CA . GLN A 1 81 ? 6.800 3.335 -7.637 1.00 89.50 81 GLN A CA 1
ATOM 615 C C . GLN A 1 81 ? 7.149 3.854 -9.036 1.00 89.50 81 GLN A C 1
ATOM 617 O O . GLN A 1 81 ? 7.484 5.028 -9.182 1.00 89.50 81 GLN A O 1
ATOM 622 N N . GLU A 1 82 ? 7.091 2.989 -10.050 1.00 89.62 82 GLU A N 1
ATOM 62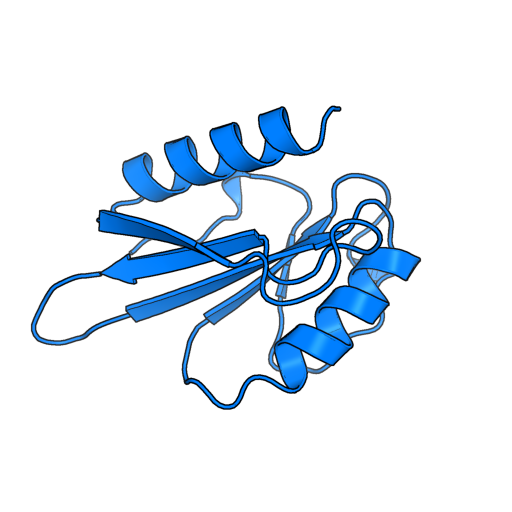3 C CA . GLU A 1 82 ? 7.450 3.321 -11.429 1.00 89.62 82 GLU A CA 1
ATOM 624 C C . GLU A 1 82 ? 6.450 2.717 -12.427 1.00 89.62 82 GLU A C 1
ATOM 626 O O . GLU A 1 82 ? 5.940 1.613 -12.242 1.00 89.62 82 GLU A O 1
ATOM 631 N N . GLY A 1 83 ? 6.184 3.435 -13.521 1.00 89.62 83 GLY A N 1
ATOM 632 C CA . GLY A 1 83 ? 5.261 3.006 -14.577 1.00 89.62 83 GLY A CA 1
ATOM 633 C C . GLY A 1 83 ? 3.854 3.595 -14.455 1.00 89.62 83 GLY A C 1
ATOM 634 O O . GLY A 1 83 ? 3.619 4.566 -13.736 1.00 89.62 83 GLY A O 1
ATOM 635 N N . ASN A 1 84 ? 2.915 3.032 -15.217 1.00 90.12 84 ASN A N 1
ATOM 636 C CA . ASN A 1 84 ? 1.547 3.536 -15.323 1.00 90.12 84 ASN A CA 1
ATOM 637 C C . ASN A 1 84 ? 0.572 2.648 -14.525 1.00 90.12 84 ASN A C 1
ATOM 639 O O . ASN A 1 84 ? 0.462 1.459 -14.828 1.00 90.12 84 ASN A O 1
ATOM 643 N N . PRO A 1 85 ? -0.201 3.200 -13.570 1.00 90.38 85 PRO A N 1
ATOM 644 C CA . PRO A 1 85 ? -1.214 2.448 -12.823 1.00 90.38 85 PRO A CA 1
ATOM 645 C C . PRO A 1 85 ? -2.229 1.701 -13.696 1.00 90.38 85 PRO A C 1
ATOM 647 O O . PRO A 1 85 ? -2.715 0.648 -13.298 1.00 90.38 85 PRO A O 1
ATOM 650 N N . ASN A 1 86 ? -2.524 2.208 -14.898 1.00 90.12 86 ASN A N 1
ATOM 651 C CA . ASN A 1 86 ? -3.481 1.585 -15.819 1.00 90.12 86 ASN A CA 1
ATOM 652 C C . ASN A 1 86 ? -2.946 0.313 -16.499 1.00 90.12 86 ASN A C 1
ATOM 654 O O . ASN A 1 86 ? -3.715 -0.424 -17.109 1.00 90.12 86 ASN A O 1
ATOM 658 N N . GLU A 1 87 ? -1.637 0.061 -16.427 1.00 90.31 87 GLU A N 1
ATOM 659 C CA . GLU A 1 87 ? -1.008 -1.153 -16.965 1.00 90.31 87 GLU A CA 1
ATOM 660 C C . GLU A 1 87 ? -1.061 -2.320 -15.968 1.00 90.31 87 GLU A C 1
ATOM 662 O O . GLU A 1 87 ? -0.765 -3.462 -16.322 1.00 90.31 87 GLU A O 1
ATOM 667 N N . VAL A 1 88 ? -1.452 -2.048 -14.721 1.00 88.81 88 VAL A N 1
ATOM 668 C CA . VAL A 1 88 ? -1.524 -3.038 -13.649 1.00 88.81 88 VAL A CA 1
ATOM 669 C C . VAL A 1 88 ? -2.829 -3.827 -13.761 1.00 88.81 88 VAL A C 1
ATOM 671 O O . VAL A 1 88 ? -3.922 -3.277 -13.641 1.00 88.81 88 VAL A O 1
ATOM 674 N N . GLN A 1 89 ? -2.724 -5.140 -13.959 1.00 84.88 89 GLN A N 1
ATOM 675 C CA . GLN A 1 89 ? -3.885 -6.032 -13.977 1.00 84.88 89 GLN A CA 1
ATOM 676 C C . GLN A 1 89 ? -4.231 -6.468 -12.551 1.00 84.88 89 GLN A C 1
ATOM 678 O O . GLN A 1 89 ? -3.477 -7.216 -11.933 1.00 84.88 89 GLN A O 1
ATOM 683 N N . ILE A 1 90 ? -5.371 -6.011 -12.032 1.00 81.94 90 ILE A N 1
ATOM 684 C CA . ILE A 1 90 ? -5.813 -6.265 -10.652 1.00 81.94 90 ILE A CA 1
ATOM 685 C C . ILE A 1 90 ? -7.302 -6.603 -10.563 1.00 81.94 90 ILE A C 1
ATOM 687 O O . ILE A 1 90 ? -8.082 -6.363 -11.486 1.00 81.94 90 ILE A O 1
ATOM 691 N N . THR A 1 91 ? -7.693 -7.170 -9.422 1.00 74.44 91 THR A N 1
ATOM 692 C CA . THR A 1 91 ? -9.088 -7.431 -9.054 1.00 74.44 91 THR A CA 1
ATOM 693 C C . THR A 1 91 ? -9.821 -6.137 -8.683 1.00 74.44 91 THR A C 1
ATOM 695 O O . THR A 1 91 ? -9.212 -5.145 -8.293 1.00 74.44 91 THR A O 1
ATOM 698 N N . SER A 1 92 ? -11.154 -6.140 -8.786 1.00 73.31 92 SER A N 1
ATOM 699 C CA . SER A 1 92 ? -11.993 -4.942 -8.609 1.00 73.31 92 SER A CA 1
ATOM 700 C C . SER A 1 92 ? -12.023 -4.351 -7.191 1.00 73.31 92 SER A C 1
ATOM 702 O O . SER A 1 92 ? -12.616 -3.296 -6.993 1.00 73.31 92 SER A O 1
ATOM 704 N N . ASP A 1 93 ? -11.467 -5.037 -6.192 1.00 85.38 93 ASP A N 1
ATOM 705 C CA . ASP A 1 93 ? -11.459 -4.623 -4.783 1.00 85.38 93 ASP A CA 1
ATOM 706 C C . ASP A 1 93 ? -10.166 -3.910 -4.353 1.00 85.38 93 ASP A C 1
ATOM 708 O O . ASP A 1 93 ? -10.003 -3.602 -3.172 1.00 85.38 93 ASP A O 1
ATOM 712 N N . ILE A 1 94 ? -9.254 -3.651 -5.295 1.00 90.38 94 ILE A N 1
ATOM 713 C CA . ILE A 1 94 ? -7.952 -3.032 -5.041 1.00 90.38 94 ILE A CA 1
ATOM 714 C C . ILE A 1 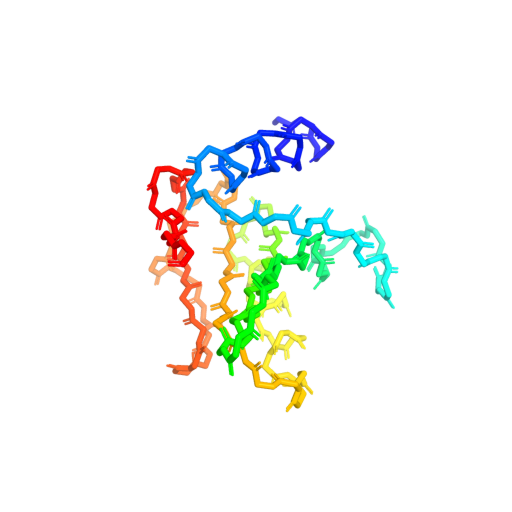94 ? -7.819 -1.766 -5.886 1.00 90.38 94 ILE A C 1
ATOM 716 O O . ILE A 1 94 ? -8.164 -1.756 -7.064 1.00 90.38 94 ILE A O 1
ATOM 720 N N . SER A 1 95 ? -7.285 -0.701 -5.295 1.00 93.00 95 SER A N 1
ATOM 721 C CA . SER A 1 95 ? -6.936 0.526 -6.020 1.00 93.00 95 SER A CA 1
ATOM 722 C C . SER A 1 95 ? -5.434 0.580 -6.284 1.00 93.00 95 SER A C 1
ATOM 724 O O . SER A 1 95 ? -4.646 0.199 -5.421 1.00 93.00 95 SER A O 1
ATOM 726 N N . VAL A 1 96 ? -5.014 1.100 -7.437 1.00 93.94 96 VAL A N 1
ATOM 727 C CA . VAL A 1 96 ? -3.596 1.383 -7.724 1.00 93.94 96 VAL A CA 1
ATOM 728 C C . VAL A 1 96 ? -3.395 2.889 -7.758 1.00 93.94 96 VAL A C 1
ATOM 730 O O . VAL A 1 96 ? -4.101 3.591 -8.478 1.00 93.94 96 VAL A O 1
ATOM 733 N N . ILE A 1 97 ? -2.423 3.378 -6.996 1.00 94.44 97 ILE A N 1
ATOM 734 C CA . ILE A 1 97 ? -2.014 4.784 -6.976 1.00 94.44 97 ILE A CA 1
ATOM 735 C C . ILE A 1 97 ? -0.526 4.886 -7.303 1.00 94.44 97 ILE A C 1
ATOM 737 O O . ILE A 1 97 ? 0.241 3.986 -6.972 1.00 94.44 97 ILE A O 1
ATOM 741 N N . ALA A 1 98 ? -0.110 5.986 -7.927 1.00 93.19 98 ALA A N 1
ATOM 742 C CA . ALA A 1 98 ? 1.307 6.297 -8.154 1.00 93.19 98 ALA A CA 1
ATOM 743 C C . ALA A 1 98 ? 1.786 7.510 -7.342 1.00 93.19 98 ALA A C 1
ATOM 745 O O . ALA A 1 98 ? 2.987 7.694 -7.158 1.00 93.19 98 ALA A O 1
ATOM 746 N N . ASN A 1 99 ? 0.862 8.331 -6.826 1.00 92.19 99 ASN A N 1
ATOM 747 C CA . ASN A 1 99 ? 1.196 9.516 -6.042 1.00 92.19 99 ASN A CA 1
ATOM 748 C C . ASN A 1 99 ? 0.829 9.300 -4.574 1.00 92.19 99 ASN A C 1
ATOM 750 O O . ASN A 1 99 ? -0.213 8.735 -4.244 1.00 92.19 99 ASN A O 1
ATOM 754 N N . ILE A 1 100 ? 1.693 9.760 -3.671 1.00 90.19 100 ILE A N 1
ATOM 755 C CA . ILE A 1 100 ? 1.504 9.603 -2.220 1.00 90.19 100 ILE A CA 1
ATOM 756 C C . ILE A 1 100 ? 0.324 10.462 -1.732 1.00 90.19 100 ILE A C 1
ATOM 758 O O . ILE A 1 100 ? -0.352 10.138 -0.753 1.00 90.19 100 ILE A O 1
ATOM 762 N N . GLU A 1 101 ? 0.039 11.551 -2.436 1.00 90.88 101 GLU A N 1
ATOM 763 C CA . GLU A 1 101 ? -1.056 12.477 -2.174 1.00 90.88 101 GLU A CA 1
ATOM 764 C C . GLU A 1 101 ? -2.430 11.810 -2.324 1.00 90.88 101 GLU A C 1
ATOM 766 O O . GLU A 1 101 ? -3.361 12.187 -1.600 1.00 90.88 101 GLU A O 1
ATOM 771 N N . ASP A 1 102 ? -2.522 10.777 -3.169 1.00 92.88 102 ASP A N 1
ATOM 772 C CA . ASP A 1 102 ? -3.742 10.017 -3.466 1.00 92.88 102 ASP A CA 1
ATOM 773 C C . ASP A 1 102 ? -4.138 9.052 -2.332 1.00 92.88 102 ASP A C 1
ATOM 775 O O . ASP A 1 102 ? -5.207 8.444 -2.372 1.00 92.88 102 ASP A O 1
ATOM 779 N N . LEU A 1 103 ? -3.313 8.921 -1.284 1.00 91.81 103 LEU A N 1
ATOM 780 C CA . LEU A 1 103 ? -3.646 8.103 -0.118 1.00 91.81 103 LEU A CA 1
ATOM 781 C C . LEU A 1 103 ? -4.932 8.588 0.579 1.00 91.81 103 LEU A C 1
ATOM 783 O O . LEU A 1 103 ? -5.123 9.798 0.762 1.00 91.81 103 LEU A O 1
ATOM 787 N N . PRO A 1 104 ? -5.787 7.676 1.065 1.00 90.19 104 PRO A N 1
ATOM 788 C CA . PRO A 1 104 ? -7.039 8.041 1.711 1.00 90.19 104 PRO A CA 1
ATOM 789 C C . PRO A 1 104 ? -6.824 8.629 3.113 1.00 90.19 104 PRO A C 1
ATOM 791 O O . PRO A 1 104 ? -5.855 8.331 3.822 1.00 90.19 104 PRO A O 1
ATOM 794 N N . GLY A 1 105 ? -7.768 9.478 3.521 1.00 87.69 105 GLY A N 1
ATOM 795 C CA . GLY A 1 105 ? -7.904 9.960 4.897 1.00 87.69 105 GLY A CA 1
ATOM 796 C C . GLY A 1 105 ? -8.546 8.924 5.824 1.00 87.69 105 GLY A C 1
ATOM 797 O O . GLY A 1 105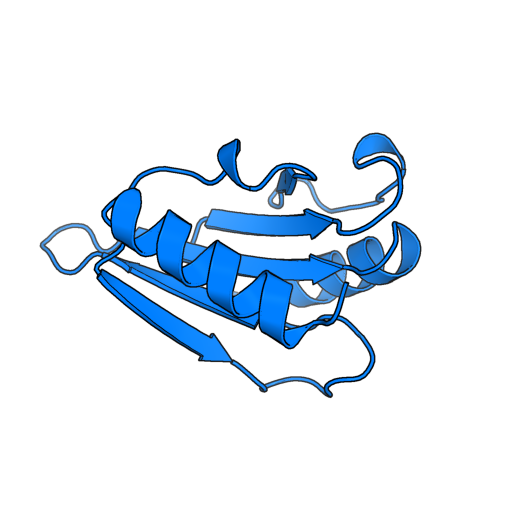 ? -9.200 7.986 5.365 1.00 87.69 105 GLY A O 1
ATOM 798 N N . SER A 1 106 ? -8.350 9.103 7.134 1.00 80.50 106 SER A N 1
ATOM 799 C CA . SER A 1 106 ? -8.779 8.146 8.162 1.00 80.50 106 SER A CA 1
ATOM 800 C C . SER A 1 106 ? -10.259 8.201 8.551 1.00 80.50 106 SER A C 1
ATOM 802 O O . SER A 1 106 ? -11.022 9.090 8.113 1.00 80.50 106 SER A O 1
#

Secondary structure (DSSP, 8-state):
--HHHHHHHHHHHHHHTT--EEE----S-TTS----EEEE--SSS--EEEEEEESSHHHHHHHHHHHHT--S-SEEEEEESSS-GGG----TT-EEESSGGGPPP-

Solvent-accessible surface area (backbone atoms only — not comparable to full-atom values): 5989 Å² total; per-residue (Å²): 131,61,69,68,60,54,53,52,50,53,51,53,52,38,44,74,38,57,32,70,47,78,45,71,43,80,86,44,69,94,86,47,29,46,34,54,36,40,35,28,40,88,64,100,71,64,49,37,38,37,34,20,45,8,65,33,38,69,36,34,24,54,19,37,58,55,53,67,70,51,83,73,83,55,51,38,37,34,41,35,74,40,83,53,61,88,72,37,65,68,62,95,79,53,46,67,39,71,55,81,83,73,58,76,69,104

Foldseek 3Di:
DDPVVVLVLLVVLQVVLPFDDKDADCPDPPPQFEFGIWTWDDDPDIAIETETEGAAQVSQLVNQVRQVPDPDDHQAEYAYQDDDQVSHDHDPRYYYDPDSVPDHHD